Protein AF-A0A925ZC43-F1 (afdb_monomer_lite)

Foldseek 3Di:
DAFLVRVCVVVVHDSVVVVVCVVVVNDAQPDQDPVPRTGD

Secondary structure (DSSP, 8-state):
---HHHHHHHHT--HHHHHHHHHTTSS--S-B-TTT--B-

Sequence (40 aa):
MYSIGVFSQINKVTTKTLRHYDEINLLKPEYVDKFTGYRY

Radius of gyration: 9.8 Å; chains: 1; bounding box: 23×19×21 Å

pLDDT: mean 73.33, std 7.77, range [57.75, 87.81]

Structure (mmCIF, N/CA/C/O backbone):
data_AF-A0A925ZC43-F1
#
_entry.id   AF-A0A925ZC43-F1
#
loop_
_atom_site.group_PDB
_atom_site.id
_atom_site.type_symbol
_atom_site.label_atom_id
_atom_site.label_alt_id
_atom_site.label_comp_id
_atom_site.label_asym_id
_atom_site.label_entity_id
_atom_site.label_seq_id
_atom_site.pdbx_PDB_ins_code
_atom_site.Cartn_x
_atom_site.Cartn_y
_atom_site.Cartn_z
_atom_site.occupancy
_atom_site.B_iso_or_equiv
_atom_site.auth_seq_id
_atom_site.auth_comp_id
_atom_site.auth_asym_id
_atom_site.auth_atom_id
_atom_site.pdbx_PDB_m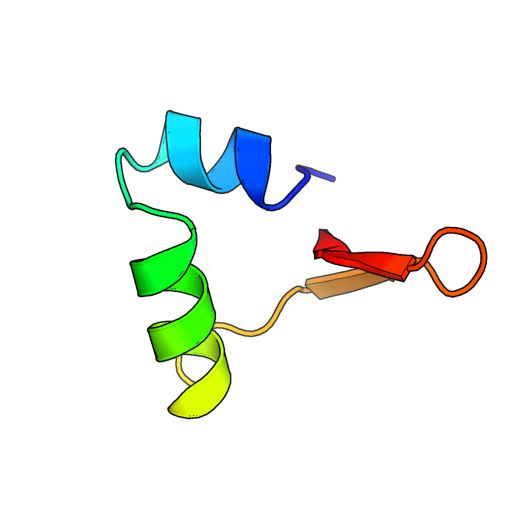odel_num
ATOM 1 N N . MET A 1 1 ? 1.306 10.499 -10.705 1.00 57.75 1 MET A N 1
ATOM 2 C CA . MET A 1 1 ? 1.050 9.065 -10.477 1.00 57.75 1 MET A CA 1
ATOM 3 C C . MET A 1 1 ? 1.571 8.730 -9.086 1.00 57.75 1 MET A C 1
ATOM 5 O O . MET A 1 1 ? 2.766 8.872 -8.851 1.00 57.75 1 MET A O 1
ATOM 9 N N . TYR A 1 2 ? 0.682 8.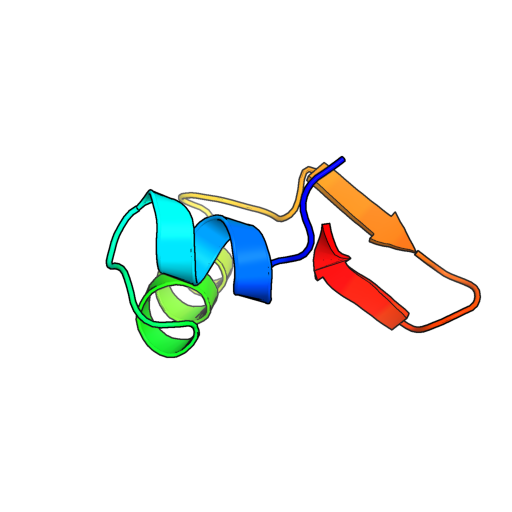471 -8.128 1.00 61.25 2 TYR A N 1
ATOM 10 C CA . TYR A 1 2 ? 1.038 8.339 -6.711 1.00 61.25 2 TYR A CA 1
ATOM 11 C C . TYR A 1 2 ? 1.191 6.864 -6.372 1.00 61.25 2 TYR A C 1
ATOM 13 O O . TYR A 1 2 ? 0.303 6.090 -6.675 1.00 61.25 2 TYR A O 1
ATOM 21 N N . SER A 1 3 ? 2.294 6.450 -5.750 1.00 67.12 3 SER A N 1
ATOM 22 C CA . SER A 1 3 ? 2.392 5.061 -5.296 1.00 67.12 3 SER A CA 1
ATOM 23 C C . SER A 1 3 ? 1.352 4.792 -4.206 1.00 67.12 3 SER A C 1
ATOM 25 O O . SER A 1 3 ? 0.975 5.701 -3.458 1.00 67.12 3 SER A O 1
ATOM 27 N N . ILE A 1 4 ? 0.929 3.536 -4.051 1.00 69.81 4 ILE A N 1
ATOM 28 C CA . ILE A 1 4 ? -0.056 3.145 -3.028 1.00 69.81 4 ILE A CA 1
ATOM 29 C C . ILE A 1 4 ? 0.343 3.578 -1.600 1.00 69.81 4 ILE A C 1
ATOM 31 O O . ILE A 1 4 ? -0.515 3.818 -0.754 1.00 69.81 4 ILE A O 1
ATOM 35 N N . GLY A 1 5 ? 1.648 3.736 -1.339 1.00 69.31 5 GLY A N 1
ATOM 36 C CA . GLY A 1 5 ? 2.178 4.282 -0.086 1.00 69.31 5 GLY A CA 1
ATOM 37 C C . GLY A 1 5 ? 1.949 5.789 0.069 1.00 69.31 5 GLY A C 1
ATOM 38 O O . GLY A 1 5 ? 1.542 6.237 1.140 1.00 69.31 5 GLY A O 1
ATOM 39 N N . VAL A 1 6 ? 2.137 6.570 -0.999 1.00 75.56 6 VAL A N 1
ATOM 40 C CA . VAL A 1 6 ? 1.840 8.013 -0.995 1.00 75.56 6 VAL A CA 1
ATOM 41 C C . VAL A 1 6 ? 0.330 8.248 -0.923 1.00 75.56 6 VAL A C 1
ATOM 43 O O . VAL A 1 6 ? -0.126 9.092 -0.155 1.00 75.56 6 VAL A O 1
ATOM 46 N N . PHE A 1 7 ? -0.466 7.443 -1.631 1.00 75.12 7 PHE A N 1
ATOM 47 C CA . PHE A 1 7 ? -1.928 7.497 -1.560 1.00 75.12 7 PHE A CA 1
ATOM 48 C C . PHE A 1 7 ? -2.454 7.167 -0.153 1.00 75.12 7 PHE A C 1
ATOM 50 O O . PHE A 1 7 ? -3.358 7.842 0.348 1.00 75.12 7 PHE A O 1
ATOM 57 N N . SER A 1 8 ? -1.844 6.172 0.504 1.00 73.62 8 SER A N 1
ATOM 58 C CA . SER A 1 8 ? -2.105 5.803 1.900 1.00 73.62 8 SER A CA 1
ATOM 59 C C . SER A 1 8 ? -1.824 6.961 2.864 1.00 73.62 8 SER A C 1
ATOM 61 O O . SER A 1 8 ? -2.662 7.253 3.719 1.00 73.62 8 SER A O 1
ATOM 63 N N . GLN A 1 9 ? -0.705 7.675 2.697 1.00 77.88 9 GLN A N 1
ATOM 64 C CA . GLN A 1 9 ? -0.393 8.843 3.527 1.00 77.88 9 GLN A CA 1
ATOM 65 C C . GLN A 1 9 ? -1.349 10.019 3.298 1.00 77.88 9 GLN A C 1
ATOM 67 O O . GLN A 1 9 ? -1.813 10.612 4.271 1.00 77.88 9 GLN A O 1
ATOM 72 N N . ILE A 1 10 ? -1.672 10.339 2.041 1.00 80.81 10 ILE A N 1
ATOM 73 C CA . ILE A 1 10 ? -2.552 11.468 1.694 1.00 80.81 10 ILE A CA 1
ATOM 74 C C . ILE A 1 10 ? -3.957 11.260 2.266 1.00 80.81 10 ILE A C 1
ATOM 76 O O . ILE A 1 10 ? -4.524 12.162 2.878 1.00 80.81 10 ILE A O 1
ATOM 80 N N . ASN A 1 11 ? -4.504 10.055 2.106 1.00 77.81 11 ASN A N 1
ATOM 81 C CA . ASN A 1 11 ? -5.864 9.741 2.539 1.00 77.81 11 ASN A CA 1
ATOM 82 C C . ASN A 1 11 ? -5.947 9.301 4.011 1.00 77.81 11 ASN A C 1
ATOM 84 O O . ASN A 1 11 ? -7.040 9.015 4.494 1.00 77.81 11 ASN A O 1
ATOM 88 N N . LYS A 1 12 ? -4.815 9.215 4.730 1.00 80.12 12 LYS A N 1
ATOM 89 C CA . LYS A 1 12 ? -4.727 8.645 6.092 1.00 80.12 12 LYS A CA 1
ATOM 90 C C . LYS A 1 12 ? -5.383 7.259 6.214 1.00 80.12 12 LYS A C 1
ATOM 92 O O . LYS A 1 12 ? -5.851 6.871 7.282 1.00 80.12 12 LYS A O 1
ATOM 97 N N . VAL A 1 13 ? -5.411 6.502 5.120 1.00 80.31 13 VAL A N 1
ATOM 98 C CA . VAL A 1 13 ? -5.931 5.130 5.068 1.00 80.31 13 VAL A CA 1
ATOM 99 C C . VAL A 1 13 ? -4.765 4.166 5.021 1.00 80.31 13 VAL A C 1
ATOM 101 O O . VAL A 1 13 ? -3.756 4.435 4.379 1.00 80.31 13 VAL A O 1
ATOM 104 N N . THR A 1 14 ? -4.874 3.025 5.691 1.00 80.19 14 THR A N 1
ATOM 105 C CA . THR A 1 14 ? -3.784 2.042 5.678 1.00 80.19 14 THR A CA 1
ATOM 106 C C . THR A 1 14 ? -3.693 1.338 4.321 1.00 80.19 14 THR A C 1
ATOM 108 O O . THR A 1 14 ? -4.696 1.146 3.631 1.00 80.19 14 THR A O 1
ATOM 111 N N . THR A 1 15 ? -2.504 0.858 3.954 1.00 76.25 15 THR A N 1
ATOM 112 C CA . THR A 1 15 ? -2.320 -0.042 2.799 1.00 76.25 15 THR A CA 1
ATOM 113 C C . THR A 1 15 ? -3.185 -1.300 2.890 1.00 76.25 15 THR A C 1
AT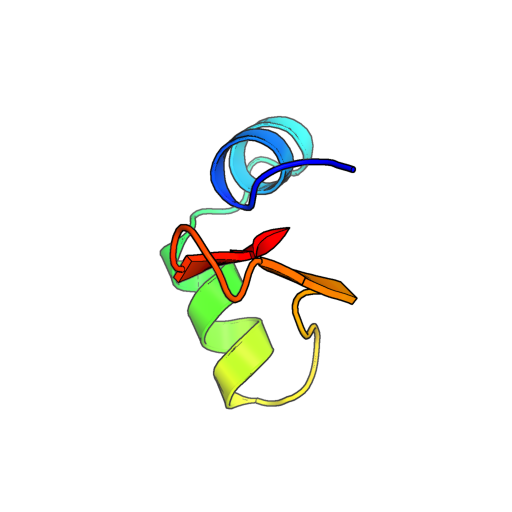OM 115 O O . THR A 1 15 ? -3.575 -1.850 1.864 1.00 76.25 15 THR A O 1
ATOM 118 N N . 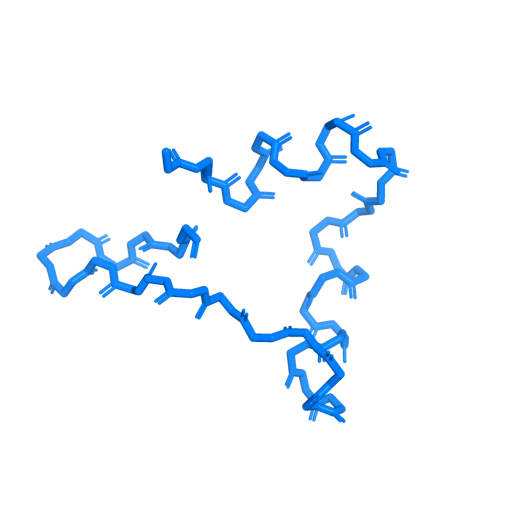LYS A 1 16 ? -3.536 -1.740 4.105 1.00 81.25 16 LYS A N 1
ATOM 119 C CA . LYS A 1 16 ? -4.480 -2.842 4.332 1.00 81.25 16 LYS A CA 1
ATOM 120 C C . LYS A 1 16 ? -5.900 -2.473 3.895 1.00 81.25 16 LYS A C 1
ATOM 122 O O . LYS A 1 16 ? -6.553 -3.275 3.242 1.00 81.25 16 LYS A O 1
ATOM 127 N N . THR A 1 17 ? -6.346 -1.255 4.195 1.00 82.56 17 THR A N 1
ATOM 128 C CA . THR A 1 17 ? -7.637 -0.726 3.735 1.00 82.56 17 THR A CA 1
ATOM 129 C C . THR A 1 17 ? -7.678 -0.620 2.210 1.00 82.56 17 THR A C 1
ATOM 131 O O . THR A 1 17 ? -8.656 -1.027 1.599 1.00 82.56 17 THR A O 1
ATOM 134 N N . LEU A 1 18 ? -6.592 -0.159 1.583 1.00 78.19 18 LEU A N 1
ATOM 135 C CA . LEU A 1 18 ? -6.496 -0.089 0.119 1.00 78.19 18 LEU A CA 1
ATOM 136 C C . LEU A 1 18 ? -6.539 -1.473 -0.538 1.00 78.19 18 LEU A C 1
ATOM 138 O O . LEU A 1 18 ? -7.212 -1.642 -1.546 1.00 78.19 18 LEU A O 1
ATOM 142 N N . ARG A 1 19 ? -5.886 -2.481 0.057 1.00 78.81 19 ARG A N 1
ATOM 143 C CA . ARG A 1 19 ? -6.010 -3.877 -0.398 1.00 78.81 19 ARG A CA 1
ATOM 144 C C . ARG A 1 19 ? -7.429 -4.406 -0.247 1.00 78.81 19 ARG A C 1
ATOM 146 O O . ARG A 1 19 ? -7.910 -5.074 -1.147 1.00 78.81 19 ARG A O 1
ATOM 153 N N . HIS A 1 20 ? -8.100 -4.073 0.854 1.00 83.81 20 HIS A N 1
ATOM 154 C CA . HIS A 1 20 ? -9.495 -4.450 1.036 1.00 83.81 20 HIS A CA 1
ATOM 155 C C . HIS A 1 20 ? -10.389 -3.815 -0.038 1.00 83.81 20 HIS A C 1
ATOM 157 O O . HIS A 1 20 ? -11.250 -4.491 -0.583 1.00 83.81 20 HIS A O 1
ATOM 163 N N . TYR A 1 21 ? -10.145 -2.550 -0.398 1.00 84.69 21 TYR A N 1
ATOM 164 C CA . TYR A 1 21 ? -10.851 -1.871 -1.489 1.00 84.69 21 TYR A CA 1
ATOM 165 C C . TYR A 1 21 ? -10.565 -2.470 -2.871 1.00 84.69 21 TYR A C 1
ATOM 167 O O . TYR A 1 21 ? -11.473 -2.518 -3.699 1.00 84.69 21 TYR A O 1
ATOM 175 N N . ASP A 1 22 ? -9.351 -2.966 -3.106 1.00 80.31 22 ASP A N 1
ATOM 176 C CA . ASP A 1 22 ? -8.984 -3.707 -4.319 1.00 80.31 22 ASP A CA 1
ATOM 177 C C . ASP A 1 22 ? -9.715 -5.067 -4.377 1.00 80.31 22 ASP A C 1
ATOM 179 O O . ASP A 1 22 ? -10.344 -5.398 -5.382 1.00 80.31 22 ASP A O 1
ATOM 183 N N . GLU A 1 23 ? -9.745 -5.812 -3.262 1.00 83.00 23 GLU A N 1
ATOM 184 C CA . GLU A 1 23 ? -10.439 -7.108 -3.129 1.00 83.00 23 GLU A CA 1
ATOM 185 C C . GLU A 1 23 ? -11.946 -7.006 -3.391 1.00 83.00 23 GLU A C 1
ATOM 187 O O . GLU A 1 23 ? -12.516 -7.825 -4.115 1.00 83.00 23 GLU A O 1
ATOM 192 N N . ILE A 1 24 ? -12.597 -5.977 -2.844 1.00 87.81 24 ILE A N 1
ATOM 193 C CA . ILE A 1 24 ? -14.032 -5.735 -3.059 1.00 87.81 24 ILE A CA 1
ATOM 194 C C . ILE A 1 24 ? -14.320 -5.005 -4.384 1.00 87.81 24 ILE A C 1
ATOM 196 O O . ILE A 1 24 ? -15.467 -4.646 -4.640 1.00 87.81 24 ILE A O 1
ATOM 200 N N . ASN A 1 25 ? -13.306 -4.784 -5.233 1.00 79.25 25 ASN A N 1
ATOM 201 C CA . AS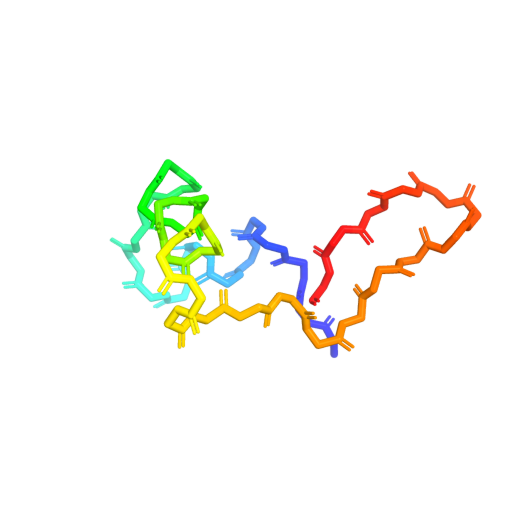N A 1 25 ? -13.392 -4.032 -6.492 1.00 79.25 25 ASN A CA 1
ATOM 202 C C . ASN A 1 25 ? -13.911 -2.583 -6.346 1.00 79.25 25 ASN A C 1
ATOM 204 O O . ASN A 1 25 ? -14.382 -2.001 -7.322 1.00 79.25 25 ASN A O 1
ATOM 208 N N . LEU A 1 26 ? -13.815 -1.989 -5.156 1.00 80.19 26 LEU A N 1
ATOM 209 C CA . LEU A 1 26 ? -14.237 -0.610 -4.895 1.00 80.19 26 LEU A CA 1
ATOM 210 C C . LEU A 1 26 ? -13.214 0.402 -5.419 1.00 80.19 26 LEU A C 1
ATOM 212 O O . LEU A 1 26 ? -13.596 1.452 -5.928 1.00 80.19 26 LEU A O 1
ATOM 216 N N . LEU A 1 27 ? -11.919 0.097 -5.289 1.00 72.44 27 LEU A N 1
ATOM 217 C CA . LEU A 1 27 ? -10.846 0.982 -5.735 1.00 72.44 27 LEU A CA 1
ATOM 218 C C . LEU A 1 27 ? -9.653 0.160 -6.218 1.00 72.44 27 LEU A C 1
ATOM 220 O O . LEU A 1 27 ? -8.931 -0.433 -5.419 1.00 72.44 27 LEU A O 1
ATOM 224 N N . LYS A 1 28 ? -9.464 0.123 -7.537 1.00 66.25 28 LYS A N 1
ATOM 225 C CA . LYS A 1 28 ? -8.337 -0.563 -8.170 1.00 66.25 28 LYS A CA 1
ATOM 226 C C . LYS A 1 28 ? -7.197 0.423 -8.407 1.00 66.25 28 LYS A C 1
ATOM 228 O O . LYS A 1 28 ? -7.479 1.576 -8.731 1.00 66.25 28 LYS A O 1
ATOM 233 N N . PRO A 1 29 ? -5.933 -0.009 -8.277 1.00 69.81 29 PRO A N 1
ATOM 234 C CA . PRO A 1 29 ? -4.807 0.800 -8.725 1.00 69.81 29 PRO A CA 1
ATOM 235 C C . PRO A 1 29 ? -4.978 1.109 -10.215 1.00 69.81 29 PRO A C 1
ATOM 237 O O . PRO A 1 29 ? -5.251 0.210 -11.015 1.00 69.81 29 PRO A O 1
ATOM 240 N N . GLU A 1 30 ? -4.859 2.384 -10.570 1.00 67.19 30 GLU A N 1
ATOM 241 C CA . GLU A 1 30 ? -5.032 2.854 -11.945 1.00 67.19 30 GLU A CA 1
ATOM 242 C C . GLU A 1 30 ? -3.859 2.392 -12.817 1.00 67.19 30 GLU A C 1
ATOM 244 O O . GLU A 1 30 ? -4.020 2.170 -14.019 1.00 67.19 30 GLU A O 1
ATOM 249 N N . TYR A 1 31 ? -2.687 2.167 -12.210 1.00 65.44 31 TYR A N 1
ATOM 250 C CA . TYR A 1 31 ? -1.503 1.744 -12.937 1.00 65.44 31 TYR A CA 1
ATOM 251 C C . TYR A 1 31 ? -0.659 0.738 -12.153 1.00 65.44 31 TYR A C 1
ATOM 253 O O . TYR A 1 31 ? -0.063 1.030 -11.121 1.00 65.44 31 TYR A O 1
ATOM 261 N N . VAL A 1 32 ? -0.535 -0.472 -12.694 1.00 71.00 32 VAL A N 1
ATOM 262 C CA . VAL A 1 32 ? 0.426 -1.464 -12.204 1.00 71.00 32 VAL A CA 1
ATOM 263 C C . VAL A 1 32 ? 1.634 -1.435 -13.121 1.00 71.00 32 VAL A C 1
ATOM 265 O O . VAL A 1 32 ? 1.557 -1.855 -14.278 1.00 71.00 32 VAL A O 1
ATOM 268 N N . ASP A 1 33 ? 2.751 -0.938 -12.603 1.00 70.75 33 ASP A N 1
ATOM 269 C CA . ASP A 1 33 ? 4.009 -0.950 -13.329 1.00 70.75 33 ASP A CA 1
ATOM 270 C C . ASP A 1 33 ? 4.474 -2.400 -13.513 1.00 70.75 33 ASP A C 1
ATOM 272 O O . ASP A 1 33 ? 4.789 -3.106 -12.553 1.00 70.75 33 ASP A O 1
ATOM 276 N N . LYS A 1 34 ? 4.495 -2.863 -14.764 1.00 63.19 34 LYS A N 1
ATOM 277 C CA . LYS A 1 34 ? 4.854 -4.243 -15.117 1.00 63.19 34 LYS A CA 1
ATOM 278 C C . LYS A 1 34 ? 6.349 -4.531 -14.974 1.00 63.19 34 LYS A C 1
ATOM 280 O O . LYS A 1 34 ? 6.717 -5.700 -14.921 1.00 63.19 34 LYS A O 1
ATOM 285 N N . PHE A 1 35 ? 7.195 -3.501 -14.913 1.00 67.62 35 PHE A N 1
ATOM 286 C CA . PHE A 1 35 ? 8.644 -3.673 -14.779 1.00 67.62 35 PHE A CA 1
ATOM 287 C C . PHE A 1 35 ? 9.094 -3.800 -13.326 1.00 67.62 35 PHE A C 1
ATOM 289 O O . PHE A 1 35 ? 10.040 -4.528 -13.036 1.00 67.62 35 PHE A O 1
ATOM 296 N N . THR A 1 36 ? 8.417 -3.110 -12.410 1.00 65.62 36 THR A N 1
ATOM 297 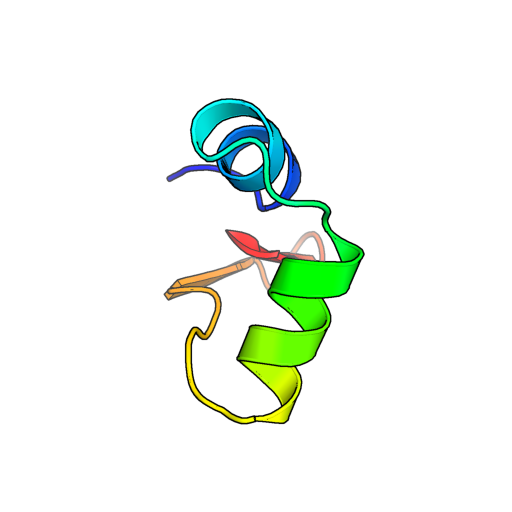C CA . THR A 1 36 ? 8.805 -3.054 -10.993 1.00 65.62 36 THR A CA 1
ATOM 298 C C . THR A 1 36 ? 7.784 -3.714 -10.062 1.00 65.62 36 THR A C 1
ATOM 300 O O . THR A 1 36 ? 8.071 -3.934 -8.887 1.00 65.62 36 THR A O 1
ATOM 303 N N . GLY A 1 37 ? 6.589 -4.047 -10.563 1.00 64.50 37 GLY A N 1
ATOM 304 C CA . GLY A 1 37 ? 5.482 -4.587 -9.769 1.00 64.50 37 GLY A CA 1
ATOM 305 C C . GLY A 1 37 ? 4.815 -3.550 -8.859 1.00 64.50 37 GLY A C 1
ATOM 306 O O . GLY A 1 37 ? 3.948 -3.907 -8.055 1.00 64.50 37 GLY A O 1
ATOM 307 N N . TYR A 1 38 ? 5.203 -2.274 -8.961 1.00 60.44 38 TYR A N 1
ATOM 308 C CA . TYR A 1 38 ? 4.647 -1.213 -8.130 1.00 60.44 38 TYR A CA 1
ATOM 309 C C . TYR A 1 38 ? 3.249 -0.813 -8.597 1.00 60.44 38 TYR A C 1
ATOM 311 O O . TYR A 1 38 ? 2.996 -0.582 -9.778 1.00 60.44 38 TYR A O 1
ATOM 319 N N . ARG A 1 39 ? 2.335 -0.730 -7.628 1.00 64.38 39 ARG A N 1
ATOM 320 C CA . ARG A 1 39 ? 0.950 -0.299 -7.824 1.00 64.38 39 ARG A CA 1
ATOM 321 C C . ARG A 1 39 ? 0.853 1.197 -7.539 1.00 64.38 39 ARG A C 1
ATOM 323 O O . ARG A 1 39 ? 1.176 1.636 -6.425 1.00 64.38 39 ARG A O 1
ATOM 330 N N . TYR A 1 40 ? 0.437 1.935 -8.554 1.00 61.84 40 TYR A N 1
ATOM 331 C CA . TYR A 1 40 ? 0.131 3.355 -8.542 1.00 61.84 40 TYR A CA 1
ATOM 332 C C . TYR A 1 40 ? -1.367 3.589 -8.762 1.00 61.84 40 TYR A C 1
ATOM 334 O O . TYR A 1 40 ? -2.024 2.738 -9.407 1.00 61.84 40 TYR A O 1
#